Protein AF-A0AAJ2A564-F1 (afdb_monomer_lite)

Structure (mmCIF, N/CA/C/O backbone):
data_AF-A0AAJ2A564-F1
#
_entry.id   AF-A0AAJ2A564-F1
#
loop_
_atom_site.group_PDB
_atom_site.id
_atom_site.type_symbol
_atom_site.label_atom_id
_atom_site.label_alt_id
_atom_site.label_comp_id
_atom_site.label_asym_id
_atom_site.label_entity_id
_atom_site.label_seq_id
_atom_site.pdbx_PDB_ins_code
_atom_site.Cartn_x
_atom_site.Cartn_y
_atom_site.Cartn_z
_atom_site.occupancy
_atom_site.B_iso_or_equiv
_atom_site.auth_seq_id
_atom_site.auth_comp_id
_atom_site.auth_asym_id
_atom_site.auth_atom_id
_atom_site.pdbx_PDB_model_num
ATOM 1 N N . MET A 1 1 ? -6.883 -8.242 -18.524 1.00 59.22 1 MET A N 1
ATOM 2 C CA . MET A 1 1 ? -6.815 -6.761 -18.533 1.00 59.22 1 MET A CA 1
ATOM 3 C C . MET A 1 1 ? -5.402 -6.235 -18.778 1.00 59.22 1 MET A C 1
ATOM 5 O O . MET A 1 1 ? -5.259 -5.318 -19.573 1.00 59.22 1 MET A O 1
ATOM 9 N N . THR A 1 2 ? -4.361 -6.829 -18.187 1.00 78.19 2 THR A N 1
ATOM 10 C CA . THR A 1 2 ? -2.963 -6.364 -18.324 1.00 78.19 2 THR A CA 1
ATOM 11 C C . THR A 1 2 ? -2.025 -7.336 -19.048 1.00 78.19 2 THR A C 1
ATOM 13 O O . THR A 1 2 ? -0.830 -7.081 -19.061 1.00 78.19 2 THR A O 1
ATOM 16 N N . TYR A 1 3 ? -2.552 -8.397 -19.673 1.00 78.44 3 TYR A N 1
ATOM 17 C CA . TYR A 1 3 ? -1.758 -9.455 -20.316 1.00 78.44 3 TYR A CA 1
ATOM 18 C C . TYR A 1 3 ? -0.721 -8.887 -21.297 1.00 78.44 3 TYR A C 1
ATOM 20 O O . TYR A 1 3 ? -1.094 -8.214 -22.263 1.00 78.44 3 TYR A O 1
ATOM 28 N N . GLY A 1 4 ? 0.562 -9.131 -21.022 1.00 81.81 4 GLY A N 1
ATOM 29 C CA . GLY A 1 4 ? 1.699 -8.660 -21.821 1.00 81.81 4 GLY A CA 1
ATOM 30 C C . GLY A 1 4 ? 2.062 -7.180 -21.629 1.00 81.81 4 GLY A C 1
ATOM 31 O O . GLY A 1 4 ? 2.897 -6.653 -22.361 1.00 81.81 4 GLY A O 1
ATOM 32 N N . ARG A 1 5 ? 1.424 -6.478 -20.683 1.00 88.88 5 ARG A N 1
ATOM 33 C CA . ARG A 1 5 ? 1.661 -5.059 -20.345 1.00 88.88 5 ARG A CA 1
ATOM 34 C C . ARG A 1 5 ? 1.810 -4.828 -18.840 1.00 88.88 5 ARG A C 1
ATOM 36 O O . ARG A 1 5 ? 1.668 -3.702 -18.365 1.00 88.88 5 ARG A O 1
ATOM 43 N N . GLU A 1 6 ? 2.107 -5.877 -18.086 1.00 89.25 6 GLU A N 1
ATOM 44 C CA . GLU A 1 6 ? 2.220 -5.868 -16.629 1.00 89.25 6 GLU A CA 1
ATOM 45 C C . GLU A 1 6 ? 3.293 -4.878 -16.174 1.00 89.25 6 GLU A C 1
ATOM 47 O O . GLU A 1 6 ? 3.032 -4.037 -15.320 1.00 89.25 6 GLU A O 1
ATOM 52 N N . ARG A 1 7 ? 4.463 -4.881 -16.822 1.00 91.25 7 ARG A N 1
ATOM 53 C CA . ARG A 1 7 ? 5.548 -3.941 -16.511 1.00 91.25 7 ARG A CA 1
ATOM 54 C C . ARG A 1 7 ? 5.133 -2.479 -16.686 1.00 91.25 7 ARG A C 1
ATOM 56 O O . ARG A 1 7 ? 5.418 -1.656 -15.825 1.00 91.25 7 ARG A O 1
ATOM 63 N N . ALA A 1 8 ? 4.458 -2.155 -17.790 1.00 90.62 8 ALA A N 1
ATOM 64 C CA . ALA A 1 8 ? 3.998 -0.792 -18.055 1.00 90.62 8 ALA A CA 1
ATOM 65 C C . ALA A 1 8 ? 2.943 -0.349 -17.031 1.00 90.62 8 ALA A C 1
ATOM 67 O O . ALA A 1 8 ? 2.985 0.784 -16.562 1.00 90.62 8 ALA A O 1
ATOM 68 N N . TYR A 1 9 ? 2.045 -1.259 -16.643 1.00 91.19 9 TYR A N 1
ATOM 69 C CA . TYR A 1 9 ? 1.058 -1.009 -15.597 1.00 91.19 9 TYR A CA 1
ATOM 70 C C . TYR A 1 9 ? 1.715 -0.756 -14.233 1.00 91.19 9 TYR A C 1
ATOM 72 O O . TYR A 1 9 ? 1.391 0.224 -13.572 1.00 91.19 9 TYR A O 1
ATOM 80 N N . ILE A 1 10 ? 2.668 -1.599 -13.826 1.00 90.88 10 ILE A N 1
ATOM 81 C CA . ILE A 1 10 ? 3.377 -1.451 -12.548 1.00 90.88 10 ILE A CA 1
ATOM 82 C C . ILE A 1 10 ? 4.225 -0.171 -12.527 1.00 90.88 10 ILE A C 1
ATOM 84 O O . ILE A 1 10 ? 4.237 0.537 -11.522 1.00 90.88 10 ILE A O 1
ATOM 88 N N . GLN A 1 11 ? 4.875 0.179 -13.641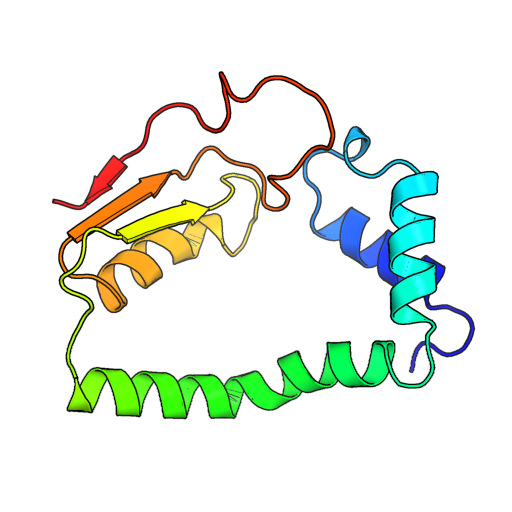 1.00 90.25 11 GLN A N 1
ATOM 89 C CA . GLN A 1 11 ? 5.602 1.443 -13.763 1.00 90.25 11 GLN A CA 1
ATOM 90 C C . GLN A 1 11 ? 4.670 2.652 -13.609 1.00 90.25 11 GLN A C 1
ATOM 92 O O . GLN A 1 11 ? 4.978 3.560 -12.844 1.00 90.25 11 GLN A O 1
ATOM 97 N N . ASP A 1 12 ? 3.538 2.673 -14.318 1.00 89.62 12 ASP A N 1
ATOM 98 C CA . ASP A 1 12 ? 2.551 3.754 -14.212 1.00 89.62 12 ASP A CA 1
ATOM 99 C C . ASP A 1 12 ? 1.964 3.839 -12.794 1.00 89.62 12 ASP A C 1
ATOM 101 O O . ASP A 1 12 ? 1.817 4.928 -12.243 1.00 89.62 12 ASP A O 1
ATOM 105 N N . PHE A 1 13 ? 1.719 2.693 -12.155 1.00 88.94 13 PHE A N 1
ATOM 106 C CA . PHE A 1 13 ? 1.266 2.630 -10.771 1.00 88.94 13 PHE A CA 1
ATOM 107 C C . PHE A 1 13 ? 2.259 3.295 -9.812 1.00 88.94 13 PHE A C 1
ATOM 109 O O . PHE A 1 13 ? 1.858 4.174 -9.045 1.00 88.94 13 PHE A O 1
ATOM 116 N N . PHE A 1 14 ? 3.547 2.940 -9.880 1.00 86.50 14 PHE A N 1
ATOM 117 C CA . PHE A 1 14 ? 4.565 3.597 -9.060 1.00 86.50 14 PHE A CA 1
ATOM 118 C C . PHE A 1 14 ? 4.705 5.074 -9.414 1.00 86.50 14 PHE A C 1
ATOM 120 O O . PHE A 1 14 ? 4.750 5.894 -8.508 1.00 86.50 14 PHE A O 1
ATOM 127 N N . ASN A 1 15 ? 4.669 5.446 -10.694 1.00 85.69 15 ASN A N 1
ATOM 128 C CA . ASN A 1 15 ? 4.798 6.846 -11.098 1.00 85.69 15 ASN A CA 1
ATOM 129 C C . ASN A 1 15 ? 3.681 7.741 -10.541 1.00 85.69 15 ASN A C 1
ATOM 131 O O . ASN A 1 15 ? 3.908 8.919 -10.287 1.00 85.69 15 ASN A O 1
ATOM 135 N N . ARG A 1 16 ? 2.475 7.198 -10.353 1.00 83.38 16 ARG A N 1
ATOM 136 C CA . ARG A 1 16 ? 1.337 7.948 -9.800 1.00 83.38 16 ARG A CA 1
ATOM 137 C C . ARG A 1 16 ? 1.331 8.030 -8.275 1.00 83.38 16 ARG A C 1
ATOM 139 O O . ARG A 1 16 ? 0.704 8.933 -7.737 1.00 83.38 16 ARG A O 1
ATOM 146 N N . HIS A 1 17 ? 1.984 7.090 -7.591 1.00 77.62 17 HIS A N 1
ATOM 147 C CA . HIS A 1 17 ? 1.921 6.960 -6.127 1.00 77.62 17 HIS A CA 1
ATOM 148 C C . HIS A 1 17 ? 3.264 7.216 -5.428 1.00 77.62 17 HIS A C 1
ATOM 150 O O . HIS A 1 17 ? 3.324 7.310 -4.202 1.00 77.62 17 HIS A O 1
ATOM 156 N N . ALA A 1 18 ? 4.362 7.302 -6.175 1.00 79.12 18 ALA A N 1
ATOM 157 C CA . ALA A 1 18 ? 5.670 7.640 -5.646 1.00 79.12 18 ALA A CA 1
ATOM 158 C C . ALA A 1 18 ? 5.866 9.156 -5.676 1.00 79.12 18 ALA A C 1
ATOM 160 O O . ALA A 1 18 ? 5.787 9.790 -6.721 1.00 79.12 18 ALA A O 1
ATOM 161 N N . PHE A 1 19 ? 6.189 9.723 -4.517 1.00 73.06 19 PHE A N 1
ATOM 162 C CA . PHE A 1 19 ? 6.671 11.099 -4.424 1.00 73.06 19 PHE A CA 1
ATOM 163 C C . PHE A 1 19 ? 8.154 11.209 -4.813 1.00 73.06 19 PHE A C 1
ATOM 165 O O . PHE A 1 19 ? 8.579 12.171 -5.443 1.00 73.06 19 PHE A O 1
ATOM 172 N N . ASN A 1 20 ? 8.948 10.196 -4.453 1.00 75.50 20 ASN A N 1
ATOM 173 C CA . ASN A 1 20 ? 10.360 10.102 -4.798 1.00 75.50 20 ASN A CA 1
ATOM 174 C C . ASN A 1 20 ? 10.566 9.046 -5.891 1.00 75.50 20 ASN A C 1
ATOM 176 O O . ASN A 1 20 ? 10.573 7.847 -5.603 1.00 75.50 20 ASN A O 1
ATOM 180 N N . PHE A 1 21 ? 10.755 9.490 -7.131 1.00 74.06 21 PHE A N 1
ATOM 181 C CA . PHE A 1 21 ? 10.979 8.601 -8.274 1.00 74.06 21 PHE A CA 1
ATOM 182 C C . PHE A 1 21 ? 12.311 7.841 -8.186 1.00 74.06 21 PHE A C 1
ATOM 184 O O . PHE A 1 21 ? 12.378 6.692 -8.619 1.00 74.06 21 PHE A O 1
ATOM 191 N N . ASP A 1 22 ? 13.331 8.408 -7.531 1.00 78.00 22 ASP A N 1
ATOM 192 C CA . ASP A 1 22 ? 14.632 7.748 -7.338 1.00 78.00 22 ASP A CA 1
ATOM 193 C C . ASP A 1 22 ? 14.538 6.524 -6.411 1.00 78.00 22 ASP A C 1
ATOM 195 O O . ASP A 1 22 ? 15.459 5.708 -6.346 1.00 78.00 22 ASP A O 1
ATOM 199 N N . ALA A 1 23 ? 13.432 6.377 -5.672 1.00 77.38 23 ALA A N 1
ATOM 200 C CA . ALA A 1 23 ? 13.172 5.190 -4.862 1.00 77.38 23 ALA A CA 1
ATOM 201 C C . ALA A 1 23 ? 12.778 3.964 -5.707 1.00 77.38 23 ALA A C 1
ATOM 203 O O . ALA A 1 23 ? 12.869 2.840 -5.212 1.00 77.38 23 ALA A O 1
ATOM 204 N N . PHE A 1 24 ? 12.372 4.170 -6.965 1.00 82.94 24 PHE A N 1
ATOM 205 C CA . PHE A 1 24 ? 11.916 3.124 -7.882 1.00 82.94 24 PHE A CA 1
ATOM 206 C C . PHE A 1 24 ? 12.717 3.135 -9.187 1.00 82.94 24 PHE A C 1
ATOM 208 O O . PHE A 1 24 ? 12.165 3.420 -10.254 1.00 82.94 24 PHE A O 1
ATOM 215 N N . PRO A 1 25 ? 14.020 2.814 -9.131 1.00 86.81 25 PRO A N 1
ATOM 216 C CA . PRO A 1 25 ? 14.801 2.662 -10.345 1.00 86.81 25 PRO A CA 1
ATOM 217 C C . PRO A 1 25 ? 14.294 1.452 -11.164 1.00 86.81 25 PRO A C 1
ATOM 219 O O . PRO A 1 25 ? 13.611 0.574 -10.614 1.00 86.81 25 PRO A O 1
ATOM 222 N N . PRO A 1 26 ? 14.591 1.385 -12.477 1.00 87.62 26 PRO A N 1
ATOM 223 C CA . PRO A 1 26 ? 14.030 0.377 -13.379 1.00 87.62 26 PRO A CA 1
ATOM 224 C C . PRO A 1 26 ? 14.195 -1.065 -12.890 1.00 87.62 26 PRO A C 1
ATOM 226 O O . PRO A 1 26 ? 13.264 -1.857 -13.016 1.00 87.62 26 PRO A O 1
ATOM 229 N N . GLU A 1 27 ? 15.326 -1.388 -12.261 1.00 89.56 27 GLU A N 1
ATOM 230 C CA . GLU A 1 27 ? 15.601 -2.712 -11.706 1.00 89.56 27 GLU A CA 1
ATOM 231 C C . GLU A 1 27 ? 14.624 -3.112 -10.591 1.00 89.56 27 GLU A C 1
ATOM 233 O O . GLU A 1 27 ? 14.235 -4.274 -10.495 1.00 89.56 27 GLU A O 1
ATOM 238 N N . VAL A 1 28 ? 14.170 -2.158 -9.773 1.00 88.06 28 VAL A N 1
ATOM 239 C CA . VAL A 1 28 ? 13.170 -2.415 -8.728 1.00 88.06 28 VAL A CA 1
ATOM 240 C C . VAL A 1 28 ? 11.808 -2.653 -9.369 1.00 88.06 28 VAL A C 1
ATOM 242 O O . VAL A 1 28 ? 11.100 -3.586 -8.988 1.00 88.06 28 VAL A O 1
ATOM 245 N N . VAL A 1 29 ? 11.448 -1.853 -10.374 1.00 90.06 29 VAL A N 1
ATOM 246 C CA . VAL A 1 29 ? 10.187 -2.022 -11.110 1.00 90.06 29 VAL A CA 1
ATOM 247 C C . VAL A 1 29 ? 10.133 -3.387 -11.798 1.00 90.06 29 VAL A C 1
ATOM 249 O O . VAL A 1 29 ? 9.088 -4.036 -11.767 1.00 90.06 29 VAL A O 1
ATOM 252 N N . ASP A 1 30 ? 11.249 -3.861 -12.353 1.00 92.06 30 ASP A N 1
ATOM 253 C CA . ASP A 1 30 ? 11.336 -5.165 -13.017 1.00 92.06 30 ASP A CA 1
ATOM 254 C C . ASP A 1 30 ? 11.110 -6.335 -12.045 1.00 92.06 30 ASP A C 1
ATOM 256 O O . ASP A 1 30 ? 10.447 -7.315 -12.402 1.00 92.06 30 ASP A O 1
ATOM 260 N N . VAL A 1 31 ? 11.575 -6.222 -10.794 1.00 92.25 31 VAL A N 1
ATOM 261 C CA . VAL A 1 31 ? 11.305 -7.216 -9.739 1.00 92.25 31 VAL A CA 1
ATOM 262 C C . VAL A 1 31 ? 9.803 -7.323 -9.466 1.00 92.25 31 VAL A C 1
ATOM 264 O O . VAL A 1 31 ? 9.246 -8.424 -9.498 1.00 92.25 31 VAL A O 1
ATOM 267 N N . TYR A 1 32 ? 9.121 -6.193 -9.258 1.00 90.06 32 TYR A N 1
ATOM 268 C CA . TYR A 1 32 ? 7.672 -6.193 -9.038 1.00 90.06 32 TYR A CA 1
ATOM 269 C C . TYR A 1 32 ? 6.915 -6.673 -10.279 1.00 90.06 32 TYR A C 1
ATOM 271 O O . TYR A 1 32 ? 6.027 -7.517 -10.167 1.00 90.06 32 TYR A O 1
ATOM 279 N N . ALA A 1 33 ? 7.283 -6.195 -11.469 1.00 92.38 33 ALA A N 1
ATOM 280 C CA . ALA A 1 33 ? 6.660 -6.613 -12.719 1.00 92.38 33 ALA A CA 1
ATOM 281 C C . ALA A 1 33 ? 6.762 -8.130 -12.926 1.00 92.38 33 ALA A C 1
ATOM 283 O O . ALA A 1 33 ? 5.777 -8.758 -13.312 1.00 92.38 33 ALA A O 1
ATOM 284 N N . THR A 1 34 ? 7.910 -8.733 -12.606 1.00 92.06 34 THR A N 1
ATOM 285 C CA . THR A 1 34 ? 8.106 -10.187 -12.679 1.00 92.06 34 THR A CA 1
ATOM 286 C C . THR A 1 34 ? 7.178 -10.921 -11.712 1.00 92.06 34 THR A C 1
ATOM 288 O O . THR A 1 34 ? 6.495 -11.860 -12.117 1.00 92.06 34 THR A O 1
ATOM 291 N N . ALA A 1 35 ? 7.085 -10.462 -10.459 1.00 90.75 35 ALA A N 1
ATOM 292 C CA . ALA A 1 35 ? 6.206 -11.067 -9.457 1.00 90.75 35 ALA A CA 1
ATOM 293 C C . ALA A 1 35 ? 4.723 -11.003 -9.865 1.00 90.75 35 ALA A C 1
ATOM 295 O O . ALA A 1 35 ? 4.006 -12.000 -9.786 1.00 90.75 35 ALA A O 1
ATOM 296 N N . TYR A 1 36 ? 4.267 -9.853 -10.364 1.00 89.75 36 TYR A N 1
ATOM 297 C CA . TYR A 1 36 ? 2.882 -9.669 -10.802 1.00 89.75 36 TYR A CA 1
ATOM 298 C C . TYR A 1 36 ? 2.552 -10.388 -12.120 1.00 89.75 36 TYR A C 1
ATOM 300 O O . TYR A 1 36 ? 1.389 -10.728 -12.351 1.00 89.75 36 TYR A O 1
ATOM 308 N N . SER A 1 37 ? 3.560 -10.672 -12.951 1.00 90.56 37 SER A N 1
ATOM 309 C CA . SER A 1 37 ? 3.410 -11.439 -14.199 1.00 90.56 37 SER A CA 1
ATOM 310 C C . SER A 1 37 ? 3.272 -12.948 -13.976 1.00 90.56 37 SER A C 1
ATOM 312 O O . SER A 1 37 ? 2.967 -13.678 -14.921 1.00 90.56 37 SER A O 1
ATOM 314 N N . ALA A 1 38 ? 3.470 -13.442 -12.748 1.00 90.75 38 ALA A N 1
ATOM 315 C CA . ALA A 1 38 ? 3.215 -14.840 -12.422 1.00 90.75 38 ALA A CA 1
ATOM 316 C C . ALA A 1 38 ? 1.755 -15.227 -12.754 1.00 90.75 38 ALA A C 1
ATOM 318 O O . ALA A 1 38 ? 0.856 -14.380 -12.676 1.00 90.75 38 ALA A O 1
ATOM 319 N N . PRO A 1 39 ? 1.468 -16.495 -13.105 1.00 90.19 39 PRO A N 1
ATOM 320 C CA . PRO A 1 39 ? 0.114 -16.931 -13.432 1.00 90.19 39 PRO A CA 1
ATOM 321 C C . PRO A 1 39 ? -0.897 -16.572 -12.333 1.00 90.19 39 PRO A C 1
ATOM 323 O O . PRO A 1 39 ? -0.861 -17.100 -11.228 1.00 90.19 39 PRO A O 1
ATOM 326 N N . GLY A 1 40 ? -1.819 -15.659 -12.645 1.00 88.50 40 GLY A N 1
ATOM 327 C CA . GLY A 1 40 ? -2.817 -15.171 -11.689 1.00 88.50 40 GLY A CA 1
ATOM 328 C C . GLY A 1 40 ? -2.362 -14.042 -10.758 1.00 88.50 40 GLY A C 1
ATOM 329 O O . GLY A 1 40 ? -3.212 -13.540 -10.031 1.00 88.50 40 GLY A O 1
ATOM 330 N N . GLY A 1 41 ? -1.111 -13.575 -10.821 1.00 90.19 41 GLY A N 1
ATOM 331 C CA . GLY A 1 41 ? -0.587 -12.491 -9.978 1.00 90.19 41 GLY A CA 1
ATOM 332 C C . GLY A 1 41 ? -1.393 -11.199 -10.112 1.00 90.19 41 GLY A C 1
ATOM 333 O O . GLY A 1 41 ? -1.963 -10.713 -9.138 1.00 90.19 41 GLY A O 1
ATOM 334 N N . MET A 1 42 ? -1.565 -10.703 -11.340 1.00 90.00 42 MET A N 1
ATOM 335 C CA . MET A 1 42 ? -2.420 -9.535 -11.603 1.00 90.00 42 MET A CA 1
ATOM 336 C C . MET A 1 42 ? -3.886 -9.742 -11.204 1.00 90.00 42 MET A C 1
ATOM 338 O O . MET A 1 42 ? -4.549 -8.797 -10.794 1.00 90.00 42 MET A O 1
ATOM 342 N N . ARG A 1 43 ? -4.411 -10.968 -11.312 1.00 91.06 43 ARG A N 1
ATOM 343 C CA . ARG A 1 43 ? -5.783 -11.264 -10.877 1.00 91.06 43 ARG A CA 1
ATOM 344 C C . ARG A 1 43 ? -5.890 -11.145 -9.361 1.00 91.06 43 ARG A C 1
ATOM 346 O O . ARG A 1 43 ? -6.751 -10.415 -8.902 1.00 91.06 43 ARG A O 1
ATOM 353 N N . ALA A 1 44 ? -4.995 -11.783 -8.609 1.00 90.31 44 ALA A N 1
ATOM 354 C CA . ALA A 1 44 ? -4.965 -11.678 -7.153 1.00 90.31 44 ALA A CA 1
ATOM 355 C C . ALA A 1 44 ? -4.822 -10.220 -6.687 1.00 90.31 44 ALA A C 1
ATOM 357 O O . ALA A 1 44 ? -5.534 -9.797 -5.784 1.00 90.31 44 ALA A O 1
ATOM 358 N N . ALA A 1 45 ? -3.980 -9.431 -7.364 1.00 89.69 45 ALA A N 1
ATOM 359 C CA . ALA A 1 45 ? -3.828 -8.004 -7.091 1.00 89.69 45 ALA A CA 1
ATOM 360 C C . ALA A 1 45 ? -5.152 -7.231 -7.218 1.00 89.69 45 ALA A C 1
ATOM 362 O O . ALA A 1 45 ? -5.460 -6.380 -6.389 1.00 89.69 45 ALA A O 1
ATOM 363 N N . PHE A 1 46 ? -5.946 -7.531 -8.251 1.00 91.00 46 PHE A N 1
ATOM 364 C CA . PHE A 1 46 ? -7.231 -6.872 -8.482 1.00 91.00 46 PHE A CA 1
ATOM 365 C C . PHE A 1 46 ? -8.368 -7.405 -7.609 1.00 91.00 46 PHE A C 1
ATOM 367 O O . PHE A 1 46 ? -9.278 -6.645 -7.287 1.00 91.00 46 PHE A O 1
ATOM 374 N N . GLU A 1 47 ? -8.314 -8.669 -7.190 1.00 92.88 47 GLU A N 1
ATOM 375 C CA . GLU A 1 47 ? -9.305 -9.240 -6.271 1.00 92.88 47 GLU A CA 1
ATOM 376 C C . GLU A 1 47 ? -9.308 -8.528 -4.910 1.00 92.88 47 GLU A C 1
ATOM 378 O O . GLU A 1 47 ? -10.372 -8.376 -4.320 1.00 92.88 47 GLU A O 1
ATOM 383 N N . VAL A 1 48 ? -8.167 -7.990 -4.460 1.00 90.81 48 VAL A N 1
ATOM 384 C CA . VAL A 1 48 ? -8.108 -7.148 -3.250 1.00 90.81 48 VAL A CA 1
ATOM 385 C C . VAL A 1 48 ? -9.039 -5.938 -3.380 1.00 90.81 48 VAL A C 1
ATOM 387 O O . VAL A 1 48 ? -9.877 -5.712 -2.519 1.00 90.81 48 VAL A O 1
ATOM 390 N N . TYR A 1 49 ? -8.985 -5.213 -4.501 1.00 90.12 49 TYR A N 1
ATOM 391 C CA . TYR A 1 49 ? -9.885 -4.076 -4.738 1.00 90.12 49 TYR A CA 1
ATOM 392 C C . TYR A 1 49 ? -11.350 -4.498 -4.879 1.00 90.12 49 TYR A C 1
ATOM 394 O O . TYR A 1 49 ? -12.248 -3.735 -4.534 1.00 90.12 49 TYR A O 1
ATOM 402 N N . ARG A 1 50 ? -11.608 -5.711 -5.380 1.00 92.62 50 ARG A N 1
ATOM 403 C CA . ARG A 1 50 ? -12.964 -6.263 -5.471 1.00 92.62 50 ARG A CA 1
ATOM 404 C C . ARG A 1 50 ? -13.548 -6.584 -4.090 1.00 92.62 50 ARG A C 1
ATOM 406 O O . ARG A 1 50 ? -14.763 -6.515 -3.927 1.00 92.62 50 ARG A O 1
ATOM 413 N N . ALA A 1 51 ? -12.703 -6.936 -3.124 1.00 94.56 51 ALA A N 1
ATOM 414 C CA . ALA A 1 51 ? -13.114 -7.294 -1.771 1.00 94.56 51 ALA A CA 1
ATOM 415 C C . ALA A 1 51 ? -13.373 -6.085 -0.854 1.00 94.56 51 ALA A C 1
ATOM 417 O O . ALA A 1 51 ? -14.018 -6.260 0.173 1.00 94.56 51 ALA A O 1
ATOM 418 N N . PHE A 1 52 ? -12.983 -4.863 -1.239 1.00 92.06 52 PHE A N 1
ATOM 419 C CA . PHE A 1 52 ? -13.070 -3.668 -0.380 1.00 92.06 52 PHE A CA 1
ATOM 420 C C . PHE A 1 52 ? -14.454 -3.408 0.234 1.00 92.06 52 PHE A C 1
ATOM 422 O O . PHE A 1 52 ? -14.556 -3.045 1.407 1.00 92.06 52 PHE A O 1
ATOM 429 N N . ASP A 1 53 ? -15.531 -3.608 -0.529 1.00 93.50 53 ASP A N 1
ATOM 430 C CA . ASP A 1 53 ? -16.893 -3.425 -0.011 1.00 93.50 53 ASP A CA 1
ATOM 431 C C . ASP A 1 53 ? -17.258 -4.464 1.056 1.00 93.50 53 ASP A C 1
ATOM 433 O O . ASP A 1 53 ? -18.084 -4.194 1.933 1.00 93.50 53 ASP A O 1
ATOM 437 N N . GLN A 1 54 ? -16.683 -5.664 0.962 1.00 94.88 54 GLN A N 1
ATOM 438 C CA . GLN A 1 54 ? -16.866 -6.716 1.952 1.00 94.88 54 GLN A CA 1
ATOM 439 C C . GLN A 1 54 ? -15.981 -6.464 3.174 1.00 94.88 54 GLN A C 1
ATOM 441 O O . GLN A 1 54 ? -16.507 -6.474 4.283 1.00 94.88 54 GLN A O 1
ATOM 446 N N . ASP A 1 55 ? -14.710 -6.110 2.971 1.00 93.06 55 ASP A N 1
ATOM 447 C CA . ASP A 1 55 ? -13.779 -5.753 4.048 1.00 93.06 55 ASP A CA 1
ATOM 448 C C . ASP A 1 55 ? -14.368 -4.639 4.931 1.00 93.06 55 ASP A C 1
ATOM 450 O O . ASP A 1 55 ? -14.393 -4.747 6.154 1.00 93.06 55 ASP A O 1
ATOM 454 N N . SER A 1 56 ? -14.985 -3.613 4.325 1.00 92.31 56 SER A N 1
ATOM 455 C CA . SER A 1 56 ? -15.647 -2.537 5.077 1.00 92.31 56 SER A CA 1
ATOM 456 C C . SER A 1 56 ? -16.790 -3.024 5.978 1.00 92.31 56 SER A C 1
ATOM 458 O O . SER A 1 56 ? -17.039 -2.433 7.033 1.00 92.31 56 SER A O 1
ATOM 460 N N . LYS A 1 57 ? -17.529 -4.064 5.574 1.00 95.38 57 LYS A N 1
ATOM 461 C CA . LYS A 1 57 ? -18.607 -4.641 6.395 1.00 95.38 57 LYS A CA 1
ATOM 462 C C . LYS A 1 57 ? -18.025 -5.462 7.536 1.00 95.38 57 LYS A C 1
ATOM 464 O O . LYS A 1 57 ? -18.468 -5.299 8.672 1.00 95.38 57 LYS A O 1
ATOM 469 N N . ASP A 1 58 ? -17.031 -6.283 7.227 1.00 94.19 58 ASP A N 1
ATOM 470 C CA . ASP A 1 58 ? -16.405 -7.198 8.175 1.00 94.19 58 ASP A CA 1
ATOM 471 C C . ASP A 1 58 ? -15.655 -6.421 9.271 1.00 94.19 58 ASP A C 1
ATOM 473 O O . ASP A 1 58 ? -15.789 -6.733 10.460 1.00 94.19 58 ASP A O 1
ATOM 477 N N . ASP A 1 59 ? -14.965 -5.336 8.906 1.00 91.06 59 ASP A N 1
ATOM 478 C CA . ASP A 1 59 ? -14.312 -4.426 9.850 1.00 91.06 59 ASP A CA 1
ATOM 479 C C . ASP A 1 59 ? -15.335 -3.774 10.789 1.00 91.06 59 ASP A C 1
ATOM 481 O O . ASP A 1 59 ? -15.183 -3.814 12.012 1.00 91.06 59 ASP A O 1
ATOM 485 N N . LYS A 1 60 ? -16.430 -3.221 10.245 1.00 91.12 60 LYS A N 1
ATOM 486 C CA . LYS A 1 60 ? -17.493 -2.595 11.054 1.00 91.12 60 LYS A CA 1
ATOM 487 C C . LYS A 1 60 ? -18.143 -3.586 12.010 1.00 91.12 60 LYS A C 1
ATOM 489 O O . LYS A 1 60 ? -18.387 -3.243 13.166 1.00 91.12 60 LYS A O 1
ATOM 494 N N . GLU A 1 61 ? -18.421 -4.802 11.550 1.00 94.75 61 GLU A N 1
ATOM 495 C CA . GLU A 1 61 ? -18.976 -5.858 12.395 1.00 94.75 61 GLU A CA 1
ATOM 496 C C . GLU A 1 61 ? -17.996 -6.249 13.510 1.00 94.75 61 GLU A C 1
ATOM 498 O O . GLU A 1 61 ? -18.399 -6.427 14.663 1.00 94.75 61 GLU A O 1
ATOM 503 N N . THR A 1 62 ? -16.703 -6.322 13.196 1.00 91.50 62 THR A N 1
ATOM 504 C CA . THR A 1 62 ? -15.649 -6.640 14.165 1.00 91.50 62 THR A CA 1
ATOM 505 C C . THR A 1 62 ? -15.523 -5.557 15.233 1.00 91.50 62 THR A C 1
ATOM 507 O O . THR A 1 62 ? -15.526 -5.877 16.424 1.00 91.50 62 THR A O 1
ATOM 510 N N . PHE A 1 63 ? -15.486 -4.280 14.846 1.00 89.12 63 PHE A N 1
ATOM 511 C CA . PHE A 1 63 ? -15.429 -3.166 15.797 1.00 89.12 63 PHE A CA 1
ATOM 512 C C . PHE A 1 63 ? -16.718 -3.021 16.612 1.00 89.12 63 PHE A C 1
ATOM 514 O O . PHE A 1 63 ? -16.652 -2.674 17.790 1.00 89.12 63 PHE A O 1
ATOM 521 N N . ALA A 1 64 ? -17.883 -3.349 16.044 1.00 90.44 64 ALA A N 1
ATOM 522 C CA . ALA A 1 64 ? -19.141 -3.369 16.789 1.00 90.44 64 ALA A CA 1
ATOM 523 C C . ALA A 1 64 ? -19.156 -4.442 17.894 1.00 90.44 64 ALA A C 1
ATOM 525 O O . ALA A 1 64 ? -19.757 -4.230 18.946 1.00 90.44 64 ALA A O 1
ATOM 526 N N . LYS A 1 65 ? -18.488 -5.584 17.676 1.00 91.94 65 LYS A 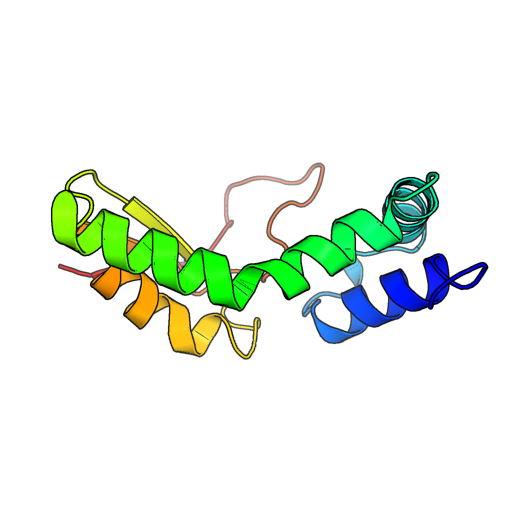N 1
ATOM 527 C CA . LYS A 1 65 ? -18.404 -6.684 18.653 1.00 91.94 65 LYS A CA 1
ATOM 528 C C . LYS A 1 65 ? -17.296 -6.486 19.686 1.00 91.94 65 LYS A C 1
ATOM 530 O O . LYS A 1 65 ? -17.512 -6.742 20.868 1.00 91.94 65 LYS A O 1
ATOM 535 N N . SER A 1 66 ? -16.115 -6.072 19.237 1.00 89.56 66 SER A N 1
ATOM 536 C CA . SER A 1 66 ? -14.888 -6.073 20.045 1.00 89.56 66 SER A CA 1
ATOM 537 C C . SER A 1 66 ? -14.519 -4.695 20.600 1.00 89.56 66 SER A C 1
ATOM 539 O O . SER A 1 66 ? -13.715 -4.608 21.527 1.00 89.56 66 SER A O 1
ATOM 541 N N . GLY A 1 67 ? -15.107 -3.621 20.064 1.00 89.69 67 GLY A N 1
ATOM 542 C CA . GLY A 1 67 ? -14.694 -2.248 20.345 1.00 89.69 67 GLY A CA 1
ATOM 543 C C . GLY A 1 67 ? -13.368 -1.876 19.673 1.00 89.69 67 GLY A C 1
ATOM 544 O O . GLY A 1 67 ? -12.809 -2.645 18.890 1.00 89.69 67 GLY A O 1
ATOM 545 N N . LYS A 1 68 ? -12.869 -0.671 19.972 1.00 89.94 68 LYS A N 1
ATOM 546 C CA . LYS A 1 68 ? -11.593 -0.155 19.452 1.00 89.94 68 LYS A CA 1
ATOM 547 C C . LYS A 1 68 ? -10.388 -0.892 20.042 1.00 89.94 68 LYS A C 1
ATOM 549 O O . LYS A 1 68 ? -10.451 -1.466 21.130 1.00 89.94 68 LYS A O 1
ATOM 554 N N . LEU A 1 69 ? -9.256 -0.824 19.343 1.00 89.00 69 LEU A N 1
ATOM 555 C CA . LEU A 1 69 ? -7.985 -1.363 19.820 1.00 89.00 69 LEU A CA 1
ATOM 556 C C . LEU A 1 69 ? -7.459 -0.535 21.004 1.00 89.00 69 LEU A C 1
ATOM 558 O O . LEU A 1 69 ? -7.269 0.676 20.897 1.00 89.00 69 LEU A O 1
ATOM 562 N N . ARG A 1 70 ? -7.195 -1.208 22.131 1.00 87.00 70 ARG A N 1
ATOM 563 C CA . ARG A 1 70 ? -6.684 -0.591 23.374 1.00 87.00 70 ARG A CA 1
ATOM 564 C C . ARG A 1 70 ? -5.162 -0.546 23.462 1.00 87.00 70 ARG A C 1
ATOM 566 O O . ARG A 1 70 ? -4.600 0.168 24.289 1.00 87.00 70 ARG A O 1
ATOM 573 N N . ASN A 1 71 ? -4.493 -1.353 22.647 1.00 87.31 71 ASN A N 1
ATOM 574 C CA . ASN A 1 71 ? -3.042 -1.432 22.624 1.00 87.31 71 ASN A CA 1
ATOM 575 C C . ASN A 1 71 ? -2.466 -0.141 22.020 1.00 87.31 71 ASN A C 1
ATOM 577 O O . ASN A 1 71 ? -3.111 0.450 21.157 1.00 87.31 71 ASN A O 1
ATOM 581 N N . PRO A 1 72 ? -1.253 0.284 22.414 1.00 84.44 72 PRO A N 1
ATOM 582 C CA . PRO A 1 72 ? -0.587 1.408 21.766 1.00 84.44 72 PRO A CA 1
ATOM 583 C C . PRO A 1 72 ? -0.366 1.116 20.279 1.00 84.44 72 PRO A C 1
ATOM 585 O O . PRO A 1 72 ? 0.389 0.206 19.929 1.00 84.44 72 PRO A O 1
ATOM 588 N N . MET A 1 73 ? -1.029 1.882 19.411 1.00 86.62 73 MET A N 1
ATOM 589 C CA . MET A 1 73 ? -0.937 1.715 17.961 1.00 86.62 73 MET A CA 1
ATOM 590 C C . MET A 1 73 ? -0.029 2.778 17.339 1.00 86.62 73 MET A C 1
ATOM 592 O O . MET A 1 73 ? -0.088 3.961 17.675 1.00 86.62 73 MET A O 1
ATOM 596 N N . LEU A 1 74 ? 0.811 2.354 16.397 1.00 85.19 74 LEU A N 1
ATOM 597 C CA . LEU A 1 74 ? 1.635 3.248 15.591 1.00 85.19 74 LEU A CA 1
ATOM 598 C C . LEU A 1 74 ? 1.025 3.366 14.196 1.00 85.19 74 LEU A C 1
ATOM 600 O O . LEU A 1 74 ? 0.985 2.386 13.453 1.00 85.19 74 LEU A O 1
ATOM 604 N N . PHE A 1 75 ? 0.603 4.572 13.829 1.00 83.19 75 PHE A N 1
ATOM 605 C CA . PHE A 1 75 ? 0.092 4.880 12.500 1.00 83.19 75 PHE A CA 1
ATOM 606 C C . PHE A 1 75 ? 1.162 5.628 11.709 1.00 83.19 75 PHE A C 1
ATOM 608 O O . PHE A 1 75 ? 1.664 6.666 12.136 1.00 83.19 75 PHE A O 1
ATOM 615 N N . ILE A 1 76 ? 1.526 5.091 10.547 1.00 81.75 76 ILE A N 1
ATOM 616 C CA . ILE A 1 76 ? 2.523 5.678 9.651 1.00 81.75 76 ILE A CA 1
ATOM 617 C C . ILE A 1 76 ? 1.806 6.029 8.356 1.00 81.75 76 ILE A C 1
ATOM 619 O O . ILE A 1 76 ? 1.340 5.143 7.643 1.00 81.75 76 ILE A O 1
ATOM 623 N N . ALA A 1 77 ? 1.732 7.318 8.051 1.00 77.81 77 ALA A N 1
ATOM 624 C CA . ALA A 1 77 ? 1.129 7.827 6.833 1.00 77.81 77 ALA A CA 1
ATOM 625 C C . ALA A 1 77 ? 2.103 8.759 6.117 1.00 77.81 77 ALA A C 1
ATOM 627 O O . ALA A 1 77 ? 2.872 9.495 6.739 1.00 77.81 77 ALA A O 1
ATOM 628 N N . GLY A 1 78 ? 2.095 8.710 4.787 1.00 72.44 78 GLY A N 1
ATOM 629 C CA . GLY A 1 78 ? 2.963 9.575 4.010 1.00 72.44 78 GLY A CA 1
ATOM 630 C C . GLY A 1 78 ? 2.360 10.964 3.819 1.00 72.44 78 GLY A C 1
ATOM 631 O O . GLY A 1 78 ? 1.239 11.042 3.334 1.00 72.44 78 GLY A O 1
ATOM 632 N N . GLN A 1 79 ? 3.067 12.056 4.106 1.00 73.06 79 GLN A N 1
ATOM 633 C CA . GLN A 1 79 ? 2.521 13.417 3.946 1.00 73.06 79 GLN A CA 1
ATOM 634 C C . GLN A 1 79 ? 2.131 13.676 2.491 1.00 73.06 79 GLN A C 1
ATOM 636 O O . GLN A 1 79 ? 1.072 14.217 2.188 1.00 73.06 79 GLN A O 1
ATOM 641 N N . GLU A 1 80 ? 2.988 13.190 1.600 1.00 71.12 80 GLU A N 1
ATOM 642 C CA . GLU A 1 80 ? 2.891 13.358 0.155 1.00 71.12 80 GLU A CA 1
ATOM 643 C C . GLU A 1 80 ? 1.981 12.311 -0.507 1.00 71.12 80 GLU A C 1
ATOM 645 O O . GLU A 1 80 ? 1.856 12.265 -1.725 1.00 71.12 80 GLU A O 1
ATOM 650 N N . SER A 1 81 ? 1.335 11.441 0.279 1.00 66.06 81 SER A N 1
ATOM 651 C CA . SER A 1 81 ? 0.522 10.325 -0.233 1.00 66.06 81 SER A CA 1
ATOM 652 C C . SER A 1 81 ? -0.921 10.705 -0.600 1.00 66.06 81 SER A C 1
ATOM 654 O O . SER A 1 81 ? -1.800 9.843 -0.628 1.00 66.06 81 SER A O 1
ATOM 656 N N . GLY A 1 82 ? -1.158 11.989 -0.900 1.00 70.12 82 GLY A N 1
ATOM 657 C CA . GLY A 1 82 ? -2.409 12.554 -1.417 1.00 70.12 82 GLY A CA 1
ATOM 658 C C . GLY A 1 82 ? -3.650 12.197 -0.597 1.00 70.12 82 GLY A C 1
ATOM 659 O O . GLY A 1 82 ? -4.060 12.937 0.286 1.00 70.12 82 GLY A O 1
ATOM 660 N N . PHE A 1 83 ? -4.264 11.055 -0.907 1.00 71.56 83 PHE A N 1
ATOM 661 C CA . PHE A 1 83 ? -5.421 10.531 -0.189 1.00 71.56 83 PHE A CA 1
ATOM 662 C C . PHE A 1 83 ? -5.077 10.131 1.252 1.00 71.56 83 PHE A C 1
ATOM 664 O O . PHE A 1 83 ? -5.732 10.585 2.189 1.00 71.56 83 PHE A O 1
ATOM 671 N N . LEU A 1 84 ? -4.031 9.322 1.447 1.00 72.31 84 LEU A N 1
ATOM 672 C CA . LEU A 1 84 ? -3.733 8.720 2.751 1.00 72.31 84 LEU A CA 1
ATOM 673 C C . LEU A 1 8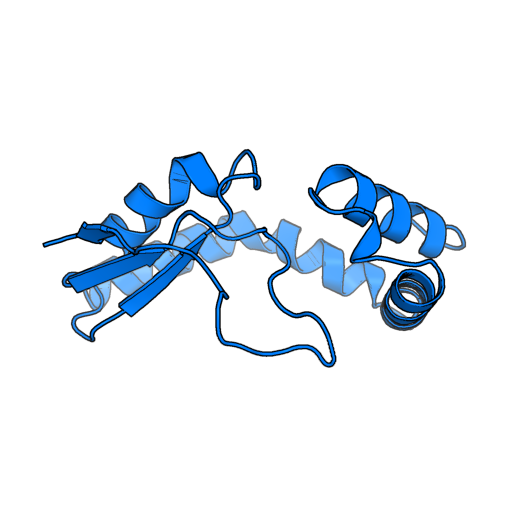4 ? -3.324 9.759 3.807 1.00 72.31 84 LEU A C 1
ATOM 675 O O . LEU A 1 84 ? -3.645 9.573 4.977 1.00 72.31 84 LEU A O 1
ATOM 679 N N . SER A 1 85 ? -2.702 10.878 3.419 1.00 71.81 85 SER A N 1
ATOM 680 C CA . SER A 1 85 ? -2.387 11.966 4.358 1.00 71.81 85 SER A CA 1
ATOM 681 C C . SER A 1 85 ? -3.629 12.652 4.924 1.00 71.81 85 SER A C 1
ATOM 683 O O . SER A 1 85 ? -3.599 13.100 6.065 1.00 71.81 85 SER A O 1
ATOM 685 N N . THR A 1 86 ? -4.729 12.702 4.167 1.00 77.06 86 THR A N 1
ATOM 686 C CA . THR A 1 86 ? -5.977 13.349 4.608 1.00 77.06 86 THR A CA 1
ATOM 687 C C . THR A 1 86 ? -6.840 12.465 5.504 1.00 77.06 86 THR A C 1
ATOM 689 O O . THR A 1 86 ? -7.617 12.979 6.303 1.00 77.06 86 THR A O 1
ATOM 692 N N . VAL A 1 87 ? -6.711 11.140 5.388 1.00 81.44 87 VAL A N 1
ATOM 693 C CA . VAL A 1 87 ? -7.568 10.184 6.110 1.00 81.44 87 VAL A CA 1
ATOM 694 C C . VAL A 1 87 ? -6.871 9.493 7.278 1.00 81.44 87 VAL A C 1
ATOM 696 O O . VAL A 1 87 ? -7.551 8.909 8.115 1.00 81.44 87 VAL A O 1
ATOM 699 N N . ALA A 1 88 ? -5.540 9.562 7.376 1.00 80.56 88 ALA A N 1
ATOM 700 C CA . ALA A 1 88 ? -4.774 8.837 8.391 1.00 80.56 88 ALA A CA 1
ATOM 701 C C . ALA A 1 88 ? -5.202 9.142 9.835 1.00 80.56 88 ALA A C 1
ATOM 703 O O . ALA A 1 88 ? -5.297 8.222 10.644 1.00 80.56 88 ALA A O 1
ATOM 704 N N . GLU A 1 89 ? -5.490 10.404 10.159 1.00 80.31 89 GLU A N 1
ATOM 705 C CA . GLU A 1 89 ? -5.936 10.801 11.503 1.00 80.31 89 GLU A CA 1
ATOM 706 C C . GLU A 1 89 ? -7.348 10.284 11.815 1.00 80.31 89 GLU A C 1
ATOM 708 O O . GLU A 1 89 ? -7.609 9.826 12.930 1.00 80.31 89 GLU A O 1
ATOM 713 N N . ASN A 1 90 ? -8.238 10.271 10.817 1.00 84.44 90 ASN A N 1
ATOM 714 C CA . ASN A 1 90 ? -9.583 9.714 10.963 1.00 84.44 90 ASN A CA 1
ATOM 715 C C . ASN A 1 90 ? -9.512 8.203 11.198 1.00 84.44 90 ASN A C 1
ATOM 717 O O . ASN A 1 90 ? -10.098 7.702 12.152 1.00 84.44 90 ASN A O 1
ATOM 721 N N . ILE A 1 91 ? -8.714 7.498 10.392 1.00 85.38 91 ILE A N 1
ATOM 722 C CA . ILE A 1 91 ? -8.486 6.054 10.528 1.00 85.38 91 ILE A CA 1
ATOM 723 C C . ILE A 1 91 ? -7.905 5.729 11.911 1.00 85.38 91 ILE A C 1
ATOM 725 O O . ILE A 1 91 ? -8.385 4.818 12.584 1.00 85.38 91 ILE A O 1
ATOM 729 N N . ALA A 1 92 ? -6.905 6.490 12.366 1.00 85.38 92 ALA A N 1
ATOM 730 C CA . ALA A 1 92 ? -6.300 6.285 13.679 1.00 85.38 92 ALA A CA 1
ATOM 731 C C . ALA A 1 92 ? -7.323 6.436 14.813 1.00 85.38 92 ALA A C 1
ATOM 733 O O . ALA A 1 92 ? -7.377 5.601 15.717 1.00 85.38 92 ALA A O 1
ATOM 734 N N . THR A 1 93 ? -8.172 7.461 14.720 1.00 84.62 93 THR A N 1
ATOM 735 C CA . THR A 1 93 ? -9.211 7.751 15.714 1.00 84.62 93 THR A CA 1
ATOM 736 C C . THR A 1 93 ? -10.345 6.728 15.694 1.00 84.62 93 THR A C 1
ATOM 738 O O . THR A 1 93 ? -10.924 6.429 16.740 1.00 84.62 93 THR A O 1
ATOM 741 N N . GLU A 1 94 ? -10.697 6.184 14.530 1.00 85.81 94 GLU A N 1
ATOM 742 C CA . GLU A 1 94 ? -11.740 5.163 14.401 1.00 85.81 94 GLU A CA 1
ATOM 743 C C . GLU A 1 94 ? -11.291 3.810 14.958 1.00 85.81 94 GLU A C 1
ATOM 745 O O . GLU A 1 94 ? -12.078 3.138 15.626 1.00 85.81 94 GLU A O 1
ATOM 750 N N . ILE A 1 95 ? -10.026 3.442 14.743 1.00 86.25 95 ILE A N 1
ATOM 751 C CA . ILE A 1 95 ? -9.510 2.102 15.040 1.00 86.25 95 ILE A CA 1
ATOM 752 C C . ILE A 1 95 ? -8.984 1.968 16.473 1.00 86.25 95 ILE A C 1
ATOM 754 O O . ILE A 1 95 ? -9.195 0.927 17.099 1.00 86.25 95 ILE A O 1
ATOM 758 N N . ALA A 1 96 ? -8.283 2.976 16.999 1.00 86.44 96 ALA A N 1
ATOM 759 C CA . ALA A 1 96 ? -7.557 2.871 18.266 1.00 86.44 96 ALA A CA 1
ATOM 760 C C . ALA A 1 96 ? -8.027 3.891 19.310 1.00 86.44 96 ALA A C 1
ATOM 762 O O . ALA A 1 96 ? -8.435 5.003 18.982 1.00 86.44 96 ALA A O 1
ATOM 763 N N . GLU A 1 97 ? -7.951 3.511 20.587 1.00 81.44 97 GLU A N 1
ATOM 764 C CA . GLU A 1 97 ? -8.145 4.442 21.708 1.00 81.44 97 GLU A CA 1
ATOM 765 C C . GLU A 1 97 ? -6.900 5.309 21.937 1.00 81.44 97 GLU A C 1
ATOM 767 O O . GLU A 1 97 ? -7.028 6.491 22.227 1.00 81.44 97 GLU A O 1
ATOM 772 N N . ASN A 1 98 ? -5.704 4.730 21.764 1.00 76.88 98 ASN A N 1
ATOM 773 C CA . ASN A 1 98 ? -4.421 5.411 21.928 1.00 76.88 98 ASN A CA 1
ATOM 774 C C . ASN A 1 98 ? -3.522 5.127 20.720 1.00 76.88 98 ASN A C 1
ATOM 776 O O . ASN A 1 98 ? -3.194 3.967 20.442 1.00 76.88 98 ASN A O 1
ATOM 780 N N . GLY A 1 99 ? -3.089 6.174 20.015 1.00 76.44 99 GLY A N 1
ATOM 781 C CA . GLY A 1 99 ? -2.253 6.007 18.834 1.00 76.44 99 GLY A CA 1
ATOM 782 C C . GLY A 1 99 ? -1.399 7.222 18.500 1.00 76.44 99 GLY A C 1
ATOM 783 O O . GLY A 1 99 ? -1.820 8.365 18.641 1.00 76.44 99 GLY A O 1
ATOM 784 N N . ILE A 1 100 ? -0.184 6.963 18.021 1.00 77.81 100 ILE A N 1
ATOM 785 C CA . ILE A 1 100 ? 0.722 8.009 17.537 1.00 77.81 100 ILE A CA 1
ATOM 786 C C . ILE A 1 100 ? 0.687 7.993 16.015 1.00 77.81 100 ILE A C 1
ATOM 788 O O . ILE A 1 100 ? 0.943 6.952 15.404 1.00 77.81 100 ILE A O 1
ATOM 792 N N . VAL A 1 101 ? 0.408 9.146 15.406 1.00 74.88 101 VAL A N 1
ATOM 793 C CA . VAL A 1 101 ? 0.407 9.303 13.949 1.00 74.88 101 VAL A CA 1
ATOM 794 C C . VAL A 1 101 ? 1.696 9.994 13.515 1.00 74.88 101 VAL A C 1
ATOM 796 O O . VAL A 1 101 ? 1.983 11.136 13.880 1.00 74.88 101 VAL A O 1
ATOM 799 N N . TYR A 1 102 ? 2.483 9.305 12.695 1.00 74.00 102 TYR A N 1
ATOM 800 C CA . TYR A 1 102 ? 3.598 9.889 11.959 1.00 74.00 102 TYR A CA 1
ATOM 801 C C . TYR A 1 102 ? 3.135 10.190 10.544 1.00 74.00 102 TYR A C 1
ATOM 803 O O . TYR A 1 102 ? 2.987 9.282 9.732 1.00 74.00 102 TYR A O 1
ATOM 811 N N . ASN A 1 103 ? 2.913 11.471 10.260 1.00 63.19 103 ASN A N 1
ATOM 812 C CA . ASN A 1 103 ? 2.420 11.928 8.965 1.00 63.19 103 ASN A CA 1
ATOM 813 C C . ASN A 1 103 ? 3.530 12.423 8.026 1.00 63.19 103 ASN A C 1
ATOM 815 O O . ASN A 1 103 ? 3.249 12.638 6.861 1.00 63.19 103 ASN A O 1
ATOM 819 N N . ARG A 1 104 ? 4.788 12.577 8.472 1.00 60.16 104 ARG A N 1
ATOM 820 C CA . ARG A 1 104 ? 5.912 13.074 7.643 1.00 60.16 104 ARG A CA 1
ATOM 821 C C . ARG A 1 104 ? 6.736 11.969 6.985 1.00 60.16 104 ARG A C 1
ATOM 823 O O . ARG A 1 104 ? 7.966 11.995 7.032 1.00 60.16 104 ARG A O 1
ATOM 830 N N . CYS A 1 105 ? 6.059 10.977 6.421 1.00 59.28 105 CYS A N 1
ATOM 831 C CA . CYS A 1 105 ? 6.690 9.874 5.696 1.00 59.28 105 CYS A CA 1
ATOM 832 C C . CYS A 1 105 ? 6.369 9.971 4.189 1.00 59.28 105 CYS A C 1
ATOM 834 O O . CYS A 1 105 ? 5.595 10.824 3.765 1.00 59.28 105 CYS A O 1
ATOM 836 N N . GLN A 1 106 ? 6.928 9.097 3.357 1.00 55.69 106 GLN A N 1
ATOM 837 C CA . GLN A 1 106 ? 6.433 8.850 1.991 1.00 55.69 106 GLN A CA 1
ATOM 838 C C . GLN A 1 106 ? 5.599 7.559 1.983 1.00 55.69 106 GLN A C 1
ATOM 840 O O . GLN A 1 106 ? 5.795 6.726 2.864 1.00 55.69 106 GLN A O 1
ATOM 845 N N . GLN A 1 107 ? 4.693 7.362 1.015 1.00 54.72 107 GLN A N 1
ATOM 846 C CA . GLN A 1 107 ? 3.827 6.165 0.969 1.00 54.72 107 GLN A CA 1
ATOM 847 C C . GLN A 1 107 ? 4.630 4.851 0.960 1.00 54.72 107 GLN A C 1
ATOM 849 O O . GLN A 1 107 ? 4.253 3.879 1.607 1.00 54.72 107 GLN A O 1
ATOM 854 N N . TRP A 1 108 ? 5.770 4.842 0.265 1.00 54.84 108 TRP A N 1
ATOM 855 C CA . TRP A 1 108 ? 6.663 3.690 0.158 1.00 54.84 108 TRP A CA 1
ATOM 856 C C . TRP A 1 108 ? 7.902 3.884 1.035 1.00 54.84 108 TRP A C 1
ATOM 858 O O . TRP A 1 108 ? 8.912 4.434 0.603 1.00 54.84 108 TRP A O 1
ATOM 868 N N . THR A 1 109 ? 7.811 3.477 2.298 1.00 52.88 109 THR A N 1
ATOM 869 C CA . THR A 1 109 ? 8.796 3.790 3.351 1.00 52.88 109 THR A CA 1
ATOM 870 C C . THR A 1 109 ? 10.047 2.907 3.353 1.00 52.88 109 THR A C 1
ATOM 872 O O . THR A 1 109 ? 11.068 3.288 3.926 1.00 52.88 109 THR A O 1
ATOM 875 N N . LEU A 1 110 ? 10.006 1.730 2.725 1.00 52.50 110 LEU A N 1
ATOM 876 C CA . LEU A 1 110 ? 11.078 0.741 2.831 1.00 52.50 110 LEU A CA 1
ATOM 877 C C . LEU A 1 110 ? 12.086 0.875 1.686 1.00 52.50 110 LEU A C 1
ATOM 879 O O . LEU A 1 110 ? 11.897 0.340 0.597 1.00 52.50 110 LEU A O 1
ATOM 883 N N . ARG A 1 111 ? 13.201 1.560 1.959 1.00 43.16 111 ARG A N 1
ATOM 884 C CA . ARG A 1 111 ? 14.400 1.517 1.114 1.00 43.16 111 ARG A CA 1
ATOM 885 C C . ARG A 1 111 ? 15.303 0.352 1.548 1.00 43.16 111 ARG A C 1
ATOM 887 O O . ARG A 1 111 ? 15.662 0.292 2.726 1.00 43.16 111 ARG A O 1
ATOM 894 N N . PRO A 1 112 ? 15.782 -0.511 0.636 1.00 37.91 112 PRO A N 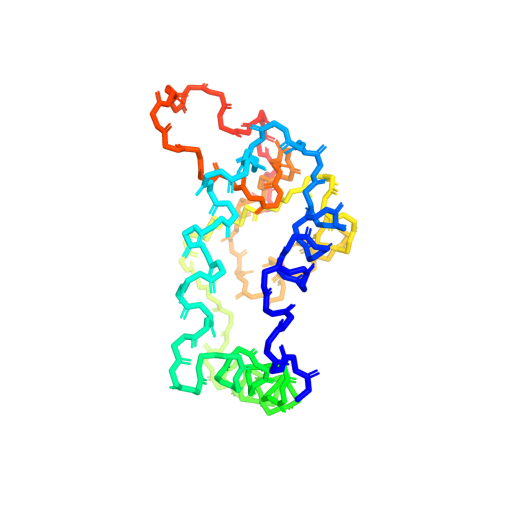1
ATOM 895 C CA . PRO A 1 112 ? 16.867 -1.430 0.955 1.00 37.91 112 PRO A CA 1
ATOM 896 C C . PRO A 1 112 ? 18.168 -0.632 1.173 1.00 37.91 112 PRO A C 1
ATOM 898 O O . PRO A 1 112 ? 18.662 0.028 0.260 1.00 37.91 112 PRO A O 1
ATOM 901 N N . GLY A 1 113 ? 18.730 -0.672 2.386 1.00 41.94 113 GLY A N 1
ATOM 902 C CA . GLY A 1 113 ? 20.158 -0.394 2.599 1.00 41.94 113 GLY A CA 1
ATOM 903 C C . GLY A 1 113 ? 20.615 1.024 2.976 1.00 41.94 113 GLY A C 1
ATOM 904 O O . GLY A 1 113 ? 21.784 1.331 2.747 1.00 41.94 113 GLY A O 1
ATOM 905 N N . ARG A 1 114 ? 19.797 1.905 3.579 1.00 38.91 114 ARG A N 1
ATOM 906 C CA . ARG A 1 114 ? 20.353 3.147 4.166 1.00 38.91 114 ARG A CA 1
ATOM 907 C C . ARG A 1 114 ? 19.621 3.627 5.428 1.00 38.91 114 ARG A C 1
ATOM 909 O O . ARG A 1 114 ? 18.474 4.039 5.363 1.00 38.91 114 ARG A O 1
ATOM 916 N N . GLU A 1 115 ? 20.343 3.530 6.545 1.00 34.81 115 GLU A N 1
ATOM 917 C CA . GLU A 1 115 ? 20.222 4.206 7.849 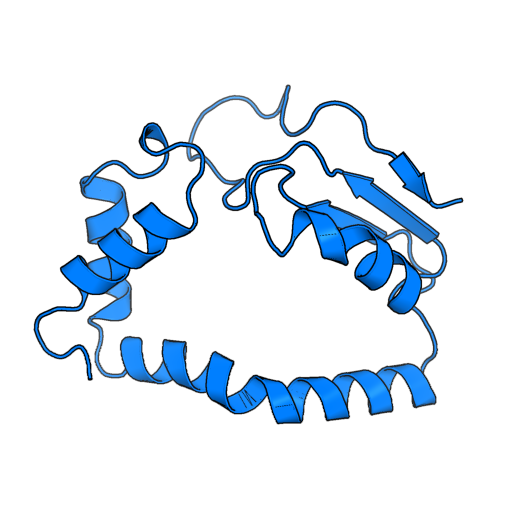1.00 34.81 115 GLU A CA 1
ATOM 918 C C . GLU A 1 115 ? 18.830 4.701 8.315 1.00 34.81 115 GLU A C 1
ATOM 920 O O . GLU A 1 115 ? 18.324 5.742 7.905 1.00 34.81 115 GLU A O 1
ATOM 925 N N . SER A 1 116 ? 18.278 3.999 9.308 1.00 40.06 116 SER A N 1
ATOM 926 C CA . SER A 1 116 ? 16.974 4.201 9.965 1.00 40.06 116 SER A CA 1
ATOM 927 C C . SER A 1 116 ? 16.819 5.480 10.810 1.00 40.06 116 SER A C 1
ATOM 929 O O . SER A 1 116 ? 15.821 5.633 11.512 1.00 40.06 116 SER A O 1
ATOM 931 N N . ARG A 1 117 ? 17.780 6.416 10.791 1.00 34.12 117 ARG A N 1
ATOM 932 C CA . ARG A 1 117 ? 17.839 7.519 11.776 1.00 34.12 117 ARG A CA 1
ATOM 933 C C . ARG A 1 117 ? 17.040 8.778 11.432 1.00 34.12 117 ARG A C 1
ATOM 935 O O . ARG A 1 117 ? 16.880 9.635 12.294 1.00 34.12 117 ARG A O 1
ATOM 942 N N . ARG A 1 118 ? 16.483 8.894 10.225 1.00 43.28 118 ARG A N 1
ATOM 943 C CA . ARG A 1 118 ? 15.472 9.916 9.885 1.00 43.28 118 ARG A CA 1
ATOM 944 C C . ARG A 1 118 ? 14.375 9.278 9.044 1.00 43.28 118 ARG A C 1
ATOM 946 O O . ARG A 1 118 ? 14.298 9.499 7.845 1.00 43.28 118 ARG A O 1
ATOM 953 N N . PHE A 1 119 ? 13.589 8.420 9.689 1.00 49.03 119 PHE A N 1
ATOM 954 C CA . PHE A 1 119 ? 12.523 7.662 9.036 1.00 49.03 119 PHE A CA 1
ATOM 955 C C . PHE A 1 119 ? 11.296 8.547 8.765 1.00 49.03 119 PHE A C 1
ATOM 957 O O . PHE A 1 119 ? 10.824 8.600 7.638 1.00 49.03 119 PHE A O 1
ATOM 964 N N . CYS A 1 120 ? 10.863 9.323 9.765 1.00 47.41 120 CYS A N 1
ATOM 965 C CA . CYS A 1 120 ? 9.871 10.393 9.654 1.00 47.41 120 CYS A CA 1
ATOM 966 C C . CYS A 1 120 ? 10.177 11.417 10.758 1.00 47.41 120 CYS A C 1
ATOM 968 O O . CYS A 1 120 ? 10.396 11.039 11.910 1.00 47.41 120 CYS A O 1
ATOM 970 N N . GLY A 1 121 ? 10.259 12.710 10.444 1.00 38.38 121 GLY A N 1
ATOM 971 C CA . GLY A 1 121 ? 10.452 13.725 11.485 1.00 38.38 121 GLY A CA 1
ATOM 972 C C . GLY A 1 121 ? 9.164 13.896 12.290 1.00 38.38 121 GLY A C 1
ATOM 973 O O . GLY A 1 121 ? 8.137 14.115 11.672 1.00 38.38 121 GLY A O 1
ATOM 974 N N . GLY A 1 122 ? 9.211 13.828 13.626 1.00 46.97 122 GLY A N 1
ATOM 975 C CA . GLY A 1 122 ? 8.162 14.202 14.602 1.00 46.97 122 GLY A CA 1
ATOM 976 C C . GLY A 1 122 ? 6.746 13.639 14.391 1.00 46.97 122 GLY A C 1
ATOM 977 O O . GLY A 1 122 ? 6.064 14.024 13.447 1.00 46.97 122 GLY A O 1
ATOM 978 N N . GLY A 1 123 ? 6.303 12.785 15.315 1.00 43.94 123 GLY A N 1
ATOM 97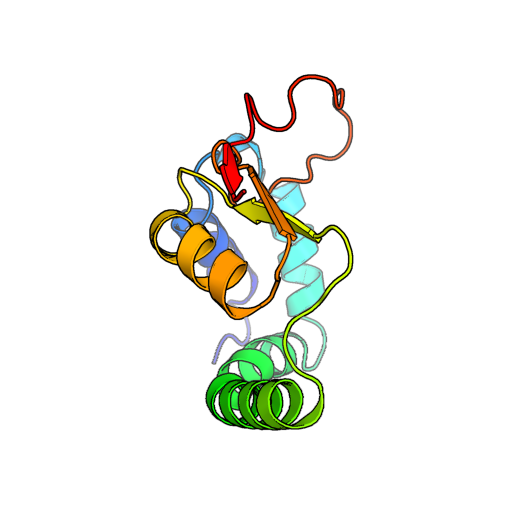9 C CA . GLY A 1 123 ? 4.928 12.287 15.386 1.00 43.94 123 GLY A CA 1
ATOM 980 C C . GLY A 1 123 ? 4.023 13.244 16.156 1.00 43.94 123 GLY A C 1
ATOM 981 O O . GLY A 1 123 ? 4.485 13.965 17.042 1.00 43.94 123 GLY A O 1
ATOM 982 N N . VAL A 1 124 ? 2.740 13.241 15.810 1.00 51.28 124 VAL A N 1
ATOM 983 C CA . VAL A 1 124 ? 1.687 13.875 16.603 1.00 51.28 124 VAL A CA 1
ATOM 984 C C . VAL A 1 124 ? 1.071 12.772 17.459 1.00 51.28 124 VAL A C 1
ATOM 986 O O . VAL A 1 124 ? 0.592 11.767 16.928 1.00 51.28 124 VAL A O 1
ATOM 989 N N . SER A 1 125 ? 1.148 12.920 18.784 1.00 47.47 125 SER A N 1
ATOM 990 C CA . SER A 1 125 ? 0.374 12.070 19.693 1.00 47.47 125 SER A CA 1
ATOM 991 C C . SER A 1 125 ? -1.078 12.492 19.559 1.00 47.47 125 SER A C 1
ATOM 993 O O . SER A 1 125 ? -1.396 13.664 19.775 1.00 47.47 125 SER A O 1
ATOM 995 N N . LEU A 1 126 ? -1.943 11.566 19.158 1.00 52.09 126 LEU A N 1
ATOM 996 C CA . LEU A 1 126 ? -3.359 11.726 19.426 1.00 52.09 126 LEU A CA 1
ATOM 997 C C . LEU A 1 126 ? -3.546 11.172 20.838 1.00 52.09 126 LEU A C 1
ATOM 999 O O . LEU A 1 126 ? -3.325 9.979 21.053 1.00 52.09 126 LEU A O 1
ATOM 1003 N N . PHE A 1 127 ? -3.915 12.078 21.751 1.00 41.28 127 PHE A N 1
ATOM 1004 C CA . PHE A 1 127 ? -4.023 11.914 23.211 1.00 41.28 127 PHE A CA 1
ATOM 1005 C C . PHE A 1 127 ? -2.703 12.040 23.989 1.00 41.28 127 PHE A C 1
ATOM 1007 O O . PHE A 1 127 ? -1.654 11.515 23.541 1.00 41.28 127 PHE A O 1
#

Secondary structure (DSSP, 8-state):
--TT-HHHHHHHHHHHH-S-GGGS-HHHHHHHHHHHTSTTHHHHHHHHHHHHHHHHHHHHHHHHHH-SB-S-EEEEEETTSTHHHHHHHHHHHHHBSSEEEEEEE-S----TTS-GGGSSS-PEEE-

pLDDT: mean 77.84, std 16.83, range [34.12, 95.38]

Sequence (127 aa):
MTYGRERAYIQDFFNRHAFNFDAFPPEVVDVYATAYSAPGGMRAAFEVYRAFDQDSKDDKETFAKSGKLRNPMLFIAGQESGFLSTVAENIATEIAENGIVYNRCQQWTLRPGRESRRFCGGGVSLF

Foldseek 3Di:
DCVPNLLVVLLVVCVVQFPDCVLCDSVNSVVVSVQCNPVCSVVVVVVVVVCVVVVVVVVVVCCVVPNAAADEEEQEAELPRVVRLVCRVVVCVRHHPWYKYQHHAGRDQDRPDDDPPPSGPDIDTPD

Radius of gyration: 17.47 Å; chains: 1; bounding box: 40×31×45 Å